Protein AF-A0A0F0GDE9-F1 (afdb_monomer)

Solvent-accessible surface area (backbone atoms only — not comparable to full-atom values): 3606 Å² total; per-residue (Å²): 94,78,40,49,20,72,39,60,46,79,44,74,52,92,97,49,78,73,44,78,44,57,47,71,40,59,35,38,44,75,46,78,74,56,90,24,31,30,34,22,26,44,87,92,38,90,60,82,41,78,45,49,16,78,36,44,71,44,83,43,68,133

Sequence (62 aa):
MVCEMVRGVLLNWPGEPPKRIPAGTTFIVEEWVGGGWYRGRLPDDPRPTQMHARDLGLPSGS

Organism: Lentzea aerocolonigenes (NCBI:txid68170)

Structure (mmCIF, N/CA/C/O backbone):
data_AF-A0A0F0GDE9-F1
#
_entry.id   AF-A0A0F0GDE9-F1
#
loop_
_atom_site.group_PDB
_atom_site.id
_atom_site.type_symbol
_atom_site.label_atom_id
_atom_site.label_alt_id
_atom_site.label_comp_id
_atom_site.label_asym_id
_atom_site.label_entity_id
_atom_site.label_seq_id
_atom_site.pdbx_PDB_ins_code
_atom_site.Cartn_x
_atom_site.Cartn_y
_atom_site.Cartn_z
_atom_site.occupancy
_atom_site.B_iso_or_equiv
_atom_site.auth_seq_id
_atom_site.auth_comp_id
_atom_site.auth_asym_id
_atom_site.auth_atom_id
_atom_site.pdbx_PDB_model_num
ATOM 1 N N . MET A 1 1 ? -3.998 3.912 -11.106 1.00 91.25 1 MET A N 1
ATOM 2 C CA . MET A 1 1 ? -4.336 2.466 -11.171 1.00 91.25 1 MET A CA 1
ATOM 3 C C . MET A 1 1 ? -4.896 2.047 -9.819 1.00 91.25 1 MET A C 1
ATOM 5 O O . MET A 1 1 ? -4.541 2.671 -8.831 1.00 91.25 1 MET A O 1
ATOM 9 N N . VAL A 1 2 ? -5.767 1.042 -9.747 1.00 93.00 2 VAL A N 1
ATOM 10 C CA . VAL A 1 2 ? -6.277 0.516 -8.469 1.00 93.00 2 VAL A CA 1
ATOM 11 C C . VAL A 1 2 ? -5.796 -0.923 -8.313 1.00 93.00 2 VAL A C 1
ATOM 13 O O . VAL A 1 2 ? -5.890 -1.693 -9.266 1.00 93.00 2 VAL A O 1
ATOM 16 N N . CYS A 1 3 ? -5.253 -1.262 -7.146 1.00 93.50 3 CYS A N 1
ATOM 17 C CA . CYS A 1 3 ? -4.699 -2.581 -6.845 1.00 93.50 3 CYS A CA 1
ATOM 18 C C . CYS A 1 3 ? -5.232 -3.097 -5.517 1.00 93.50 3 CYS A C 1
ATOM 20 O O . CYS A 1 3 ? -5.555 -2.316 -4.627 1.00 93.50 3 CYS A O 1
ATOM 22 N N . GLU A 1 4 ? -5.273 -4.412 -5.365 1.00 95.62 4 GLU A N 1
ATOM 23 C CA . GLU A 1 4 ? -5.547 -5.045 -4.083 1.00 95.62 4 GLU A CA 1
ATOM 24 C C . GLU A 1 4 ? -4.223 -5.403 -3.396 1.00 95.62 4 GLU A C 1
ATOM 26 O O . GLU A 1 4 ? -3.317 -5.955 -4.020 1.00 95.62 4 GLU A O 1
ATOM 31 N N . MET A 1 5 ? -4.088 -5.067 -2.113 1.00 94.19 5 MET A N 1
ATOM 32 C CA . MET A 1 5 ? -2.916 -5.424 -1.320 1.00 94.19 5 MET A CA 1
ATOM 33 C C . MET A 1 5 ? -2.836 -6.941 -1.152 1.00 94.1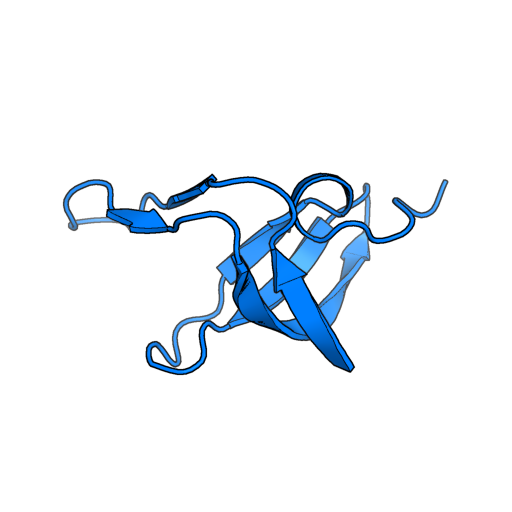9 5 MET A C 1
ATOM 35 O O . MET A 1 5 ? -3.693 -7.551 -0.517 1.00 94.19 5 MET A O 1
ATOM 39 N N . VAL A 1 6 ? -1.762 -7.557 -1.639 1.00 96.44 6 VAL A N 1
ATOM 40 C CA . VAL A 1 6 ? -1.531 -9.005 -1.500 1.00 96.44 6 VAL A CA 1
ATOM 41 C C . VAL A 1 6 ? -0.956 -9.375 -0.129 1.00 96.44 6 VAL A C 1
ATOM 43 O O . VAL A 1 6 ? -0.947 -10.544 0.256 1.00 96.44 6 VAL A O 1
ATOM 46 N N . ARG A 1 7 ? -0.471 -8.385 0.634 1.00 92.31 7 ARG A N 1
ATOM 47 C CA . ARG A 1 7 ? 0.050 -8.555 1.997 1.00 92.31 7 ARG A CA 1
ATOM 48 C C . ARG A 1 7 ? -0.482 -7.463 2.912 1.00 92.31 7 ARG A C 1
ATOM 50 O O . ARG A 1 7 ? -0.643 -6.321 2.503 1.00 92.31 7 ARG A O 1
ATOM 57 N N . GLY A 1 8 ? -0.717 -7.821 4.173 1.00 91.62 8 GLY A N 1
ATOM 58 C CA . GLY A 1 8 ? -1.045 -6.835 5.195 1.00 91.62 8 GLY A CA 1
ATOM 59 C C . GLY A 1 8 ? 0.187 -6.018 5.576 1.00 91.62 8 GLY A C 1
ATOM 60 O O . GLY A 1 8 ? 1.273 -6.576 5.737 1.00 91.62 8 GLY A O 1
ATOM 61 N N . VAL A 1 9 ? 0.002 -4.716 5.762 1.00 92.88 9 VAL A N 1
ATOM 62 C CA . VAL A 1 9 ? 1.070 -3.752 6.052 1.00 92.88 9 VAL A CA 1
ATOM 63 C C . VAL A 1 9 ? 0.786 -3.006 7.349 1.00 92.88 9 VAL A C 1
ATOM 65 O O . VAL A 1 9 ? -0.367 -2.785 7.720 1.00 92.88 9 VAL A O 1
ATOM 68 N N . LEU A 1 10 ? 1.844 -2.629 8.063 1.00 93.06 10 LEU A N 1
ATOM 69 C CA . LEU A 1 10 ? 1.743 -1.751 9.223 1.00 93.06 10 LEU A CA 1
ATOM 70 C C . LEU A 1 10 ? 2.102 -0.333 8.785 1.00 93.06 10 LEU A C 1
ATOM 72 O O . LEU A 1 10 ? 3.243 -0.074 8.408 1.00 93.06 10 LEU A O 1
ATOM 76 N N . LEU A 1 11 ? 1.123 0.563 8.823 1.00 90.94 11 LEU A N 1
ATOM 77 C CA . LEU A 1 11 ? 1.314 1.974 8.535 1.00 90.94 11 LEU A CA 1
ATOM 78 C C . LEU A 1 11 ? 1.596 2.742 9.814 1.00 90.94 11 LEU A C 1
ATOM 80 O O . LEU A 1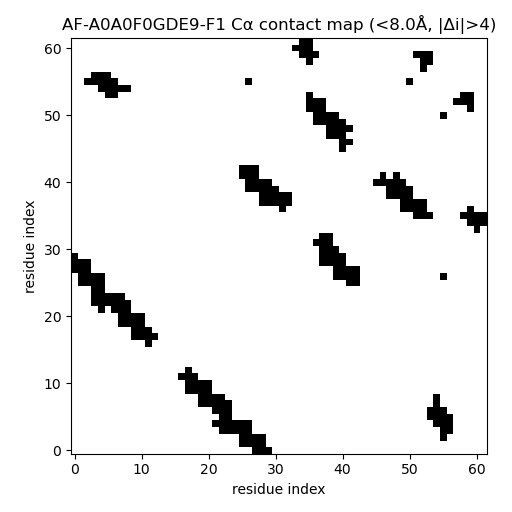 11 ? 0.863 2.629 10.793 1.00 90.94 11 LEU A O 1
ATOM 84 N N . ASN A 1 12 ? 2.652 3.547 9.768 1.00 90.38 12 ASN A N 1
ATOM 85 C CA . ASN A 1 12 ? 3.061 4.418 10.857 1.00 90.38 12 ASN A CA 1
ATOM 86 C C . ASN A 1 12 ? 3.035 5.857 10.350 1.00 90.38 12 ASN A C 1
ATOM 88 O O . ASN A 1 12 ? 3.895 6.246 9.559 1.00 90.38 12 ASN A O 1
ATOM 92 N N . TRP A 1 13 ? 2.056 6.637 10.805 1.00 88.50 13 TRP A N 1
ATOM 93 C CA . TRP A 1 13 ? 2.020 8.076 10.561 1.00 88.50 13 TRP A CA 1
ATOM 94 C C . TRP A 1 13 ? 2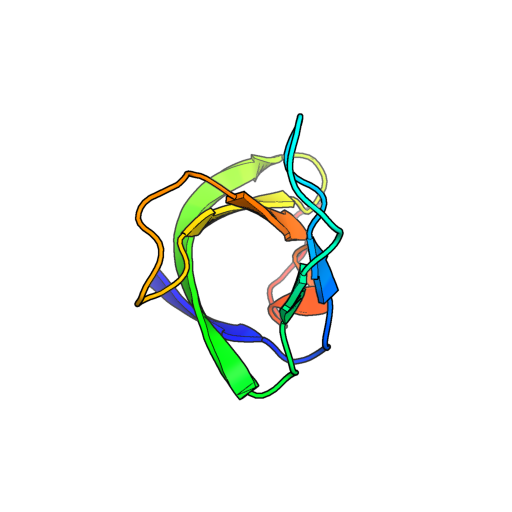.548 8.840 11.781 1.00 88.50 13 TRP A C 1
ATOM 96 O O . TRP A 1 13 ? 2.338 8.403 12.915 1.00 88.50 13 TRP A O 1
ATOM 106 N N . PRO A 1 14 ? 3.235 9.979 11.584 1.00 89.19 14 PRO A N 1
ATOM 107 C CA . PRO A 1 14 ? 3.723 10.790 12.693 1.00 89.19 14 PRO A CA 1
ATOM 108 C C . PRO A 1 14 ? 2.581 11.233 13.615 1.00 89.19 14 PRO A C 1
ATOM 110 O O . PRO A 1 14 ? 1.605 11.816 13.153 1.00 89.19 14 PRO A O 1
ATOM 113 N N . GLY A 1 15 ? 2.719 10.981 14.918 1.00 91.88 15 GLY A N 1
ATOM 114 C CA . GLY A 1 15 ? 1.732 11.389 15.925 1.00 91.88 15 GLY A CA 1
ATOM 115 C C . GLY A 1 15 ? 0.508 10.476 16.050 1.00 91.88 15 GLY A C 1
ATOM 116 O O . GLY A 1 15 ? -0.348 10.744 16.889 1.00 91.88 15 GLY A O 1
ATOM 117 N N . GLU A 1 16 ? 0.435 9.388 15.280 1.00 90.44 16 GLU A N 1
ATOM 118 C CA . GLU A 1 16 ? -0.658 8.417 15.343 1.00 90.44 16 GLU A CA 1
ATOM 119 C C . GLU A 1 16 ? -0.165 7.033 15.773 1.00 90.44 16 GLU A C 1
ATOM 121 O O . GLU A 1 16 ? 0.981 6.656 15.503 1.00 90.44 16 GLU A O 1
ATOM 126 N N . PRO A 1 17 ? -1.022 6.240 16.440 1.00 93.00 17 PRO A N 1
ATOM 127 C CA . PRO A 1 17 ? -0.707 4.848 16.695 1.00 93.00 17 PRO A CA 1
ATOM 128 C C . PRO A 1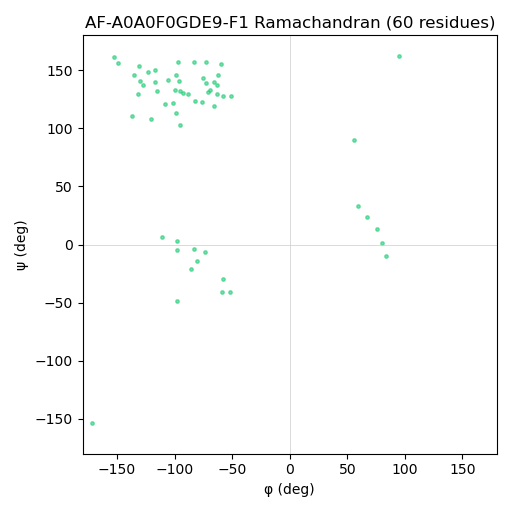 17 ? -0.565 4.077 15.368 1.00 93.00 17 PRO A C 1
ATOM 130 O O . PRO A 1 17 ? -1.301 4.351 14.415 1.00 93.00 17 PRO A O 1
ATOM 133 N N . PRO A 1 18 ? 0.333 3.075 15.307 1.00 91.75 18 PRO A N 1
ATOM 134 C CA . PRO A 1 18 ? 0.458 2.187 14.159 1.00 91.75 18 PRO A CA 1
ATOM 135 C C . PRO A 1 18 ? -0.889 1.590 13.742 1.00 91.75 18 PRO A C 1
ATOM 137 O O . PRO A 1 18 ? -1.592 0.985 14.555 1.00 91.75 18 PRO A O 1
ATOM 140 N N . LYS A 1 19 ? -1.235 1.708 12.459 1.00 92.00 19 LYS A N 1
ATOM 141 C CA . LYS A 1 19 ? -2.462 1.148 11.889 1.00 92.00 19 LYS A CA 1
ATOM 142 C C . LYS A 1 19 ? -2.122 -0.041 11.006 1.00 92.00 19 LYS A C 1
ATOM 144 O O . LYS A 1 19 ? -1.401 0.083 10.018 1.00 92.00 19 LYS A O 1
ATOM 149 N N . ARG A 1 20 ? -2.665 -1.213 11.335 1.00 93.12 20 ARG A N 1
ATOM 150 C CA . ARG A 1 20 ? -2.538 -2.394 10.477 1.00 93.12 20 ARG A CA 1
ATOM 151 C C . ARG A 1 20 ? -3.583 -2.343 9.369 1.00 93.12 20 ARG A C 1
ATOM 153 O O . ARG A 1 20 ? -4.776 -2.290 9.653 1.00 93.12 20 ARG A O 1
ATOM 160 N N . ILE A 1 21 ? -3.128 -2.408 8.125 1.00 92.62 21 ILE A N 1
ATOM 161 C CA . ILE A 1 21 ? -3.972 -2.541 6.941 1.00 92.62 21 ILE A CA 1
ATOM 162 C C . ILE A 1 21 ? -3.936 -4.009 6.501 1.00 92.62 21 ILE A C 1
ATOM 164 O O . ILE A 1 21 ? -2.844 -4.550 6.299 1.00 92.62 21 ILE A O 1
ATOM 168 N N . PRO A 1 22 ? -5.081 -4.702 6.420 1.00 94.19 22 PRO A N 1
ATOM 169 C CA . PRO A 1 22 ? -5.104 -6.111 6.047 1.00 94.19 22 PRO A CA 1
ATOM 170 C C . PRO A 1 22 ? -4.812 -6.313 4.552 1.00 94.19 22 PRO A C 1
ATOM 172 O O . PRO A 1 22 ? -5.036 -5.420 3.735 1.00 94.19 22 PRO A O 1
ATOM 175 N N . ALA A 1 23 ? -4.351 -7.515 4.189 1.00 95.31 23 ALA A N 1
ATOM 176 C CA . ALA A 1 23 ? -4.379 -7.955 2.792 1.00 95.31 23 ALA A CA 1
ATOM 177 C C . ALA A 1 23 ? -5.833 -7.959 2.281 1.00 95.31 23 ALA A C 1
ATOM 179 O O . ALA A 1 23 ? -6.765 -8.055 3.080 1.00 95.31 23 ALA A O 1
ATOM 180 N N . GLY A 1 24 ? -6.030 -7.828 0.974 1.00 95.31 24 GLY A N 1
ATOM 181 C CA . GLY A 1 24 ? -7.348 -7.610 0.378 1.00 95.31 24 GLY A CA 1
ATOM 182 C C . GLY A 1 24 ? -7.789 -6.143 0.382 1.00 95.31 24 GLY A C 1
ATOM 183 O O . GLY A 1 24 ? -8.781 -5.787 -0.248 1.00 95.31 24 GLY A O 1
ATOM 184 N N . THR A 1 25 ? -7.063 -5.256 1.074 1.00 95.31 25 THR A N 1
ATOM 185 C CA . THR A 1 25 ? -7.395 -3.828 1.067 1.00 95.31 25 THR A CA 1
ATOM 186 C C . THR A 1 25 ? -7.079 -3.228 -0.293 1.00 95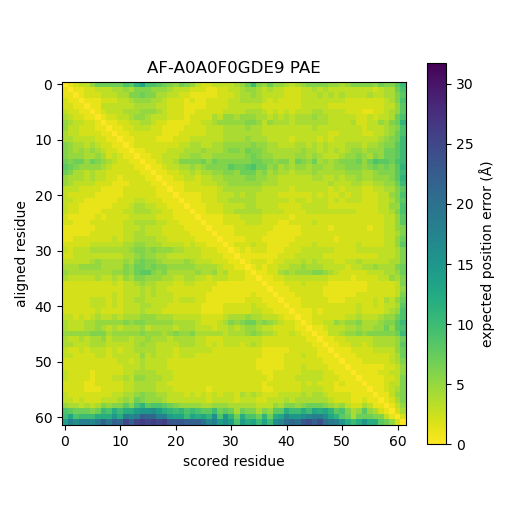.31 25 THR A C 1
ATOM 188 O O . THR A 1 25 ? -5.980 -3.393 -0.822 1.00 95.31 25 THR A O 1
ATOM 191 N N . THR A 1 26 ? -8.031 -2.488 -0.851 1.00 95.94 26 THR A N 1
ATOM 192 C CA . THR A 1 26 ? -7.801 -1.710 -2.066 1.00 95.94 26 THR A CA 1
ATOM 193 C C . THR A 1 26 ? -6.790 -0.589 -1.803 1.00 95.94 26 THR A C 1
ATOM 195 O O . THR A 1 26 ? -6.837 0.072 -0.772 1.00 95.94 26 THR A O 1
ATOM 198 N N . PHE A 1 27 ? -5.890 -0.346 -2.747 1.00 95.31 27 PHE A N 1
ATOM 199 C CA . PHE A 1 27 ? -4.931 0.749 -2.751 1.00 95.31 27 PHE A CA 1
ATOM 200 C C . PHE A 1 27 ? -4.965 1.449 -4.108 1.00 95.31 27 PHE A C 1
ATOM 202 O O . PHE A 1 27 ? -4.882 0.817 -5.165 1.00 95.31 27 PHE A O 1
ATOM 209 N N . ILE A 1 28 ? -5.100 2.771 -4.088 1.00 95.88 28 ILE A N 1
ATOM 210 C CA . ILE A 1 28 ? -5.177 3.591 -5.293 1.00 95.88 28 ILE A CA 1
ATOM 211 C C . ILE A 1 28 ? -3.770 4.095 -5.585 1.00 95.88 28 ILE A C 1
ATOM 213 O O . ILE A 1 28 ? -3.291 5.012 -4.925 1.00 95.88 28 ILE A O 1
ATOM 217 N N . VAL A 1 29 ? -3.108 3.482 -6.564 1.00 95.00 29 VAL A N 1
ATOM 218 C CA . VAL A 1 29 ? -1.776 3.876 -7.031 1.00 95.00 29 VAL A CA 1
ATOM 219 C C . VAL A 1 29 ? -1.890 5.122 -7.900 1.00 95.00 29 VAL A C 1
ATOM 221 O O . VAL A 1 29 ? -2.579 5.114 -8.930 1.00 95.00 29 VAL A O 1
ATOM 224 N N . GLU A 1 30 ?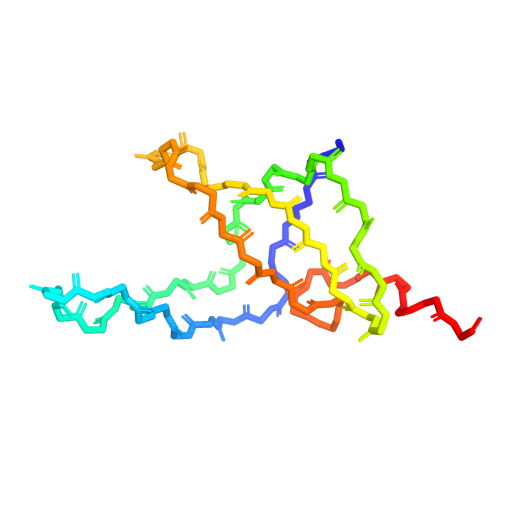 -1.174 6.164 -7.497 1.00 95.44 30 GLU A N 1
ATOM 225 C CA . GLU A 1 30 ? -1.111 7.455 -8.179 1.00 95.44 30 GLU A CA 1
ATOM 226 C C . GLU A 1 30 ? 0.144 7.545 -9.056 1.00 95.44 30 GLU A C 1
ATOM 228 O O . GLU A 1 30 ? 0.032 7.849 -10.241 1.00 95.44 30 GLU A O 1
ATOM 233 N N . GLU A 1 31 ? 1.319 7.207 -8.516 1.00 95.00 31 GLU A N 1
ATOM 234 C CA . GLU A 1 31 ? 2.595 7.282 -9.241 1.00 95.00 31 GLU A CA 1
ATOM 235 C C . GLU A 1 31 ? 3.610 6.222 -8.777 1.00 95.00 31 GLU A C 1
ATOM 237 O O . 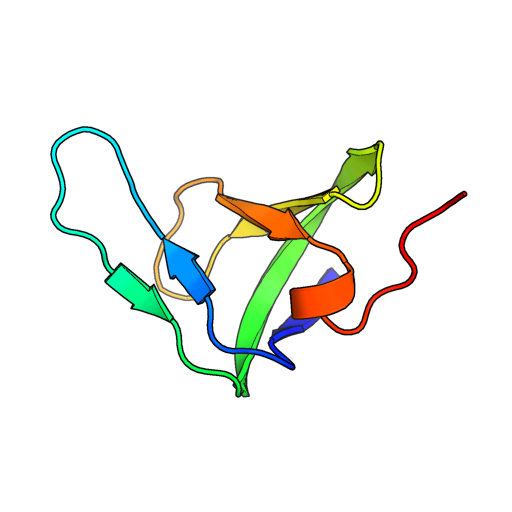GLU A 1 31 ? 3.551 5.713 -7.655 1.00 95.00 31 GLU A O 1
ATOM 242 N N . TRP A 1 32 ? 4.563 5.888 -9.650 1.00 93.25 32 TRP A N 1
ATOM 243 C CA . TRP A 1 32 ? 5.762 5.129 -9.286 1.00 93.25 32 TRP A CA 1
ATOM 244 C C . TRP A 1 32 ? 6.855 6.101 -8.844 1.00 93.25 32 TRP A C 1
ATOM 246 O O . TRP A 1 32 ? 7.140 7.056 -9.562 1.00 93.25 32 TRP A O 1
ATOM 256 N N . VAL A 1 33 ? 7.469 5.853 -7.685 1.00 93.94 33 VAL A N 1
ATOM 257 C CA . VAL A 1 33 ? 8.469 6.765 -7.093 1.00 93.94 33 VAL A CA 1
ATOM 258 C C . VAL A 1 33 ? 9.892 6.196 -7.089 1.00 93.94 33 VAL A C 1
ATOM 260 O O . VAL A 1 33 ? 10.800 6.820 -6.547 1.00 93.94 33 VAL A O 1
ATOM 263 N N . GLY A 1 34 ? 10.109 5.036 -7.715 1.00 93.00 34 GLY A N 1
ATOM 264 C CA . GLY A 1 34 ? 11.427 4.405 -7.821 1.00 93.00 34 GLY A CA 1
ATOM 265 C C . GLY A 1 34 ? 11.717 3.366 -6.737 1.00 93.00 34 GLY A C 1
ATOM 266 O O . GLY A 1 34 ? 11.048 3.297 -5.707 1.00 93.00 34 GLY A O 1
ATOM 267 N N . GLY A 1 35 ? 12.716 2.514 -6.989 1.00 92.19 35 GLY A N 1
ATOM 268 C CA . GLY A 1 35 ? 13.212 1.536 -6.010 1.00 92.19 35 GLY A CA 1
ATOM 269 C C . GLY A 1 35 ? 12.155 0.541 -5.518 1.00 92.19 35 GLY A C 1
ATOM 270 O O . GLY A 1 35 ? 12.174 0.160 -4.351 1.00 92.19 35 GLY A O 1
ATOM 271 N N . GLY A 1 36 ? 11.197 0.169 -6.373 1.00 93.81 36 GLY A N 1
ATOM 272 C CA . GLY A 1 36 ? 10.093 -0.715 -5.995 1.00 93.81 36 GLY A CA 1
ATOM 273 C C . GLY A 1 36 ? 8.996 -0.068 -5.157 1.00 93.81 36 GLY A C 1
ATOM 274 O O . GLY A 1 36 ? 8.159 -0.795 -4.630 1.00 93.81 36 GLY A O 1
ATOM 275 N N . TRP A 1 37 ? 8.952 1.259 -5.041 1.00 94.50 37 TRP A N 1
ATOM 276 C CA . TRP A 1 37 ? 7.911 1.964 -4.299 1.00 94.50 37 TRP A CA 1
ATOM 277 C C . TRP A 1 37 ? 6.903 2.649 -5.217 1.00 94.50 37 TRP A C 1
ATOM 279 O O . TRP A 1 37 ? 7.237 3.245 -6.243 1.00 94.50 37 TRP A O 1
ATOM 289 N N . TYR A 1 38 ? 5.647 2.594 -4.793 1.00 95.00 38 TYR A N 1
ATOM 290 C CA . TYR A 1 38 ? 4.532 3.311 -5.386 1.00 95.00 38 TYR A CA 1
ATOM 291 C C . TYR A 1 38 ? 3.961 4.279 -4.364 1.00 95.00 38 TYR A C 1
ATOM 293 O O . TYR A 1 38 ? 3.810 3.936 -3.190 1.00 95.00 38 TYR A O 1
ATOM 301 N N . ARG A 1 39 ? 3.601 5.477 -4.813 1.00 95.38 39 ARG A N 1
ATOM 302 C CA . ARG A 1 39 ? 2.810 6.417 -4.027 1.00 95.38 39 ARG A CA 1
ATOM 303 C C . ARG A 1 39 ? 1.346 6.282 -4.413 1.00 95.38 39 ARG A C 1
ATOM 305 O O . ARG A 1 39 ? 0.997 6.113 -5.582 1.00 95.38 39 ARG A O 1
ATOM 312 N N . GLY A 1 40 ? 0.490 6.364 -3.410 1.00 95.50 40 GLY A N 1
ATOM 313 C CA . GLY A 1 40 ? -0.945 6.297 -3.585 1.00 95.50 40 GLY A CA 1
ATOM 314 C C . GLY A 1 40 ? -1.680 6.615 -2.298 1.00 95.50 40 GLY A C 1
ATOM 315 O O . GLY A 1 40 ? -1.154 7.305 -1.427 1.00 95.50 40 GLY A O 1
ATOM 316 N N . ARG A 1 41 ? -2.891 6.083 -2.166 1.00 95.69 41 ARG A N 1
ATOM 317 C CA . ARG A 1 41 ? -3.755 6.302 -1.002 1.00 95.69 41 ARG A CA 1
ATOM 318 C C . ARG A 1 41 ? -4.707 5.136 -0.766 1.00 95.69 41 ARG A C 1
ATOM 320 O O . ARG A 1 41 ? -4.954 4.330 -1.668 1.00 95.69 41 ARG A O 1
ATOM 327 N N . LEU A 1 42 ? -5.247 5.056 0.447 1.00 94.44 42 LEU A N 1
ATOM 328 C CA . LEU A 1 42 ? -6.311 4.108 0.775 1.00 94.44 42 LEU A CA 1
ATOM 329 C C . LEU A 1 42 ? -7.677 4.688 0.344 1.00 94.44 42 LEU A C 1
ATOM 331 O O . LEU A 1 42 ? -7.808 5.904 0.229 1.00 94.44 42 LEU A O 1
ATOM 335 N N . PRO A 1 43 ? -8.706 3.854 0.112 1.00 90.94 43 PRO A N 1
ATOM 336 C CA . PRO A 1 43 ? -10.033 4.313 -0.301 1.00 90.94 43 PRO A CA 1
ATOM 337 C C . PRO A 1 43 ? -10.664 5.275 0.708 1.00 90.94 43 PRO A C 1
ATOM 339 O O . PRO A 1 43 ? -11.227 6.293 0.318 1.00 90.94 43 PRO A O 1
ATOM 342 N N . ASP A 1 44 ? -10.502 4.965 1.996 1.00 89.62 44 ASP A N 1
ATOM 343 C CA . ASP A 1 44 ? -11.106 5.707 3.106 1.00 89.62 44 ASP A CA 1
ATOM 344 C C . ASP A 1 44 ? -10.147 6.724 3.746 1.00 89.62 44 ASP A C 1
ATOM 346 O O . ASP A 1 44 ? -10.481 7.341 4.756 1.00 89.62 44 ASP A O 1
ATOM 350 N N . ASP A 1 45 ? -8.932 6.879 3.207 1.00 89.12 45 ASP A N 1
ATOM 351 C CA . ASP A 1 45 ? -7.921 7.780 3.761 1.00 89.12 45 ASP A CA 1
ATOM 352 C C . ASP A 1 45 ? -7.216 8.556 2.636 1.00 89.12 45 ASP A C 1
ATOM 354 O O . ASP A 1 45 ? -6.455 7.964 1.864 1.00 89.12 45 ASP A O 1
ATOM 358 N N . PRO A 1 46 ? -7.439 9.879 2.523 1.00 88.19 46 PRO A N 1
ATOM 359 C CA . PRO A 1 46 ? -6.885 10.682 1.438 1.00 88.19 46 PRO A CA 1
ATOM 360 C C . PRO A 1 46 ? -5.381 10.945 1.590 1.00 88.19 46 PRO A C 1
ATOM 362 O O . PRO A 1 46 ? -4.779 11.545 0.698 1.00 88.19 46 PRO A O 1
ATOM 365 N N . ARG A 1 47 ? -4.760 10.555 2.712 1.00 91.38 47 ARG A N 1
ATOM 366 C CA . ARG A 1 47 ? -3.349 10.847 2.966 1.00 91.38 47 ARG A CA 1
ATOM 367 C C . ARG A 1 47 ? -2.441 10.054 2.020 1.00 91.38 47 ARG A C 1
ATOM 369 O O . ARG A 1 47 ? -2.589 8.833 1.894 1.00 91.38 47 ARG A O 1
ATOM 376 N N . PRO A 1 48 ? -1.446 10.715 1.401 1.00 91.88 48 PRO A N 1
ATOM 377 C CA . PRO A 1 48 ? -0.495 10.036 0.542 1.00 91.88 48 PRO A CA 1
ATOM 378 C C . PRO A 1 48 ? 0.308 9.025 1.359 1.00 91.88 48 PRO A C 1
ATOM 380 O O . PRO A 1 48 ? 0.868 9.333 2.410 1.00 91.88 48 PRO A O 1
ATOM 383 N N . THR A 1 49 ? 0.361 7.808 0.845 1.00 93.25 49 THR A N 1
ATOM 384 C CA . THR A 1 49 ? 1.009 6.658 1.456 1.00 93.25 49 THR A CA 1
ATOM 385 C C . THR A 1 49 ? 1.914 6.011 0.420 1.00 93.25 49 THR A C 1
ATOM 387 O O . THR A 1 49 ? 1.565 5.924 -0.757 1.00 93.25 49 THR A O 1
ATOM 390 N N . GLN A 1 50 ? 3.090 5.562 0.848 1.00 93.56 50 GLN 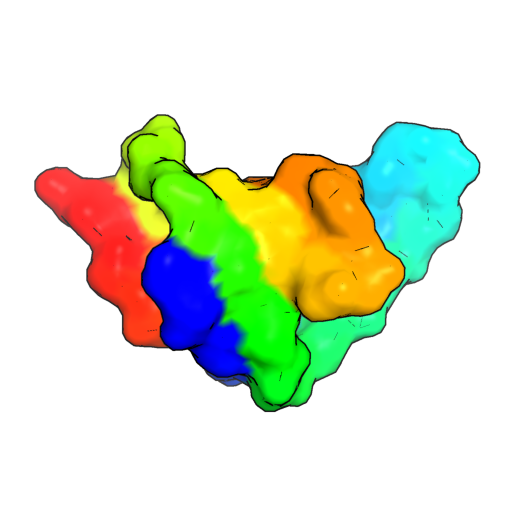A N 1
ATOM 391 C CA . GLN A 1 50 ? 3.989 4.794 -0.004 1.00 93.56 50 GLN A CA 1
ATOM 392 C C . GLN A 1 50 ? 3.852 3.312 0.308 1.00 93.56 50 GLN A C 1
ATOM 394 O O . GLN A 1 50 ? 3.865 2.919 1.472 1.00 93.56 50 GLN A O 1
ATOM 399 N N . MET A 1 51 ? 3.730 2.501 -0.734 1.00 93.50 51 MET A N 1
ATOM 40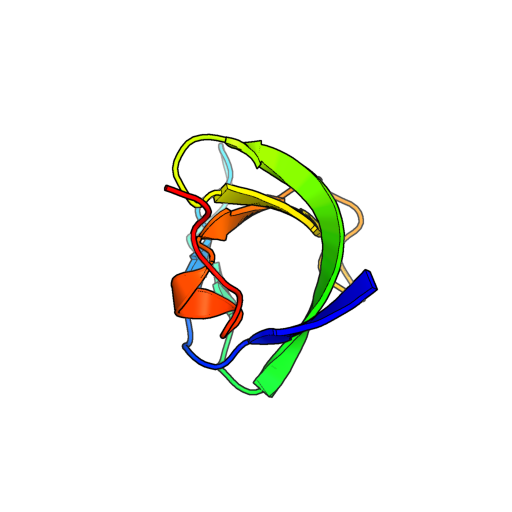0 C CA . MET A 1 51 ? 3.631 1.052 -0.642 1.00 93.50 51 MET A CA 1
ATOM 401 C C . MET A 1 51 ? 4.659 0.394 -1.540 1.00 93.50 51 MET A C 1
ATOM 403 O O . MET A 1 51 ? 4.875 0.815 -2.678 1.00 93.50 51 MET A O 1
ATOM 407 N N . HIS A 1 52 ? 5.296 -0.651 -1.023 1.00 94.19 52 HIS A N 1
ATOM 408 C CA . HIS A 1 52 ? 6.253 -1.406 -1.806 1.00 94.19 52 HIS A CA 1
ATOM 409 C C . HIS A 1 52 ? 5.507 -2.299 -2.802 1.00 94.19 52 HIS A C 1
ATOM 411 O O . HIS A 1 52 ? 4.471 -2.886 -2.489 1.00 94.19 52 HIS A O 1
ATOM 417 N N . ALA A 1 53 ? 6.064 -2.460 -3.998 1.00 93.75 53 ALA A N 1
ATOM 418 C CA . ALA A 1 53 ? 5.487 -3.227 -5.095 1.00 93.75 53 ALA A CA 1
ATOM 419 C C . ALA A 1 53 ? 5.089 -4.648 -4.660 1.00 93.75 53 ALA A C 1
ATOM 421 O O . ALA A 1 53 ? 3.994 -5.115 -4.958 1.00 93.75 53 ALA A O 1
ATOM 422 N N . ARG A 1 54 ? 5.933 -5.291 -3.841 1.00 93.50 54 ARG A N 1
ATOM 423 C CA . ARG A 1 54 ? 5.685 -6.622 -3.247 1.00 93.50 54 ARG A CA 1
ATOM 424 C C . ARG A 1 54 ? 4.410 -6.722 -2.398 1.00 93.50 54 ARG A C 1
ATOM 426 O O . ARG A 1 54 ? 3.862 -7.811 -2.279 1.00 93.50 54 ARG A O 1
ATOM 433 N N . ASP A 1 55 ? 3.985 -5.626 -1.772 1.00 94.25 55 ASP A N 1
ATOM 434 C CA . ASP A 1 55 ? 2.800 -5.591 -0.907 1.00 94.25 55 ASP A CA 1
ATOM 435 C C . ASP A 1 55 ? 1.531 -5.350 -1.739 1.00 94.25 55 ASP A C 1
ATOM 437 O O . ASP A 1 55 ? 0.436 -5.734 -1.333 1.00 94.25 55 ASP A O 1
ATOM 441 N N . LEU A 1 56 ? 1.697 -4.793 -2.943 1.00 92.75 56 LEU A N 1
ATOM 442 C CA . LEU A 1 56 ? 0.649 -4.549 -3.937 1.00 92.75 56 LEU A CA 1
ATOM 443 C C . LEU A 1 56 ? 0.563 -5.634 -5.024 1.00 92.75 56 LEU A C 1
ATOM 445 O O . LEU A 1 56 ? -0.295 -5.552 -5.895 1.00 92.75 56 LEU A O 1
ATOM 449 N N . GLY A 1 57 ? 1.475 -6.612 -5.027 1.00 91.06 57 GLY A N 1
ATOM 450 C CA . GLY A 1 57 ? 1.573 -7.604 -6.103 1.00 91.06 57 GLY A CA 1
ATOM 451 C C . GLY A 1 57 ? 2.010 -7.001 -7.443 1.00 91.06 57 GLY A C 1
ATOM 452 O O . GLY A 1 57 ? 1.718 -7.557 -8.498 1.00 91.06 57 GLY A O 1
ATOM 453 N N . LEU A 1 58 ? 2.687 -5.852 -7.405 1.00 90.12 58 LEU A N 1
ATOM 454 C CA . LEU A 1 58 ? 3.140 -5.106 -8.574 1.00 90.12 58 LEU A CA 1
ATOM 455 C C . LEU A 1 58 ? 4.608 -5.409 -8.912 1.00 90.12 58 LEU A C 1
ATOM 457 O O . LEU A 1 58 ? 5.378 -5.811 -8.033 1.00 90.12 58 LEU A O 1
ATOM 461 N N . PRO A 1 59 ? 5.027 -5.194 -10.173 1.00 85.69 59 PRO A N 1
ATOM 462 C CA . PRO A 1 59 ? 6.432 -5.286 -10.552 1.00 85.69 59 PRO A CA 1
ATOM 463 C C . PRO A 1 59 ? 7.258 -4.217 -9.824 1.00 85.69 59 PRO A C 1
ATOM 465 O O . PRO A 1 59 ? 6.853 -3.063 -9.729 1.00 85.69 59 PRO A O 1
ATOM 468 N N . SER A 1 60 ? 8.436 -4.582 -9.315 1.00 79.81 60 SER A N 1
ATOM 469 C CA . SER A 1 60 ? 9.280 -3.658 -8.545 1.00 79.81 60 SER A CA 1
ATOM 470 C C . SER A 1 60 ? 10.157 -2.731 -9.389 1.00 79.81 60 SER A C 1
ATOM 472 O O . SER A 1 60 ? 10.796 -1.871 -8.801 1.00 79.81 60 SER A O 1
ATOM 474 N N . GLY A 1 61 ? 10.158 -2.859 -10.722 1.00 65.69 61 GLY A N 1
ATOM 475 C CA . GLY A 1 61 ? 10.928 -2.003 -11.635 1.00 65.69 61 GLY A CA 1
ATOM 476 C C . GLY A 1 61 ? 12.424 -1.985 -11.306 1.00 65.69 61 GLY A C 1
ATOM 477 O O . GLY A 1 61 ? 12.862 -1.177 -10.490 1.00 65.69 61 GLY A O 1
ATOM 478 N N . SER A 1 62 ? 13.177 -2.905 -11.910 1.00 55.72 62 SER A N 1
ATOM 479 C CA . SER A 1 62 ? 14.645 -2.935 -11.848 1.00 55.72 62 SER A CA 1
ATOM 480 C C . SER A 1 62 ? 15.268 -1.790 -12.637 1.00 55.72 62 SER A C 1
ATOM 482 O O . SER A 1 62 ? 14.747 -1.513 -13.742 1.00 55.72 62 SER A O 1
#

Secondary structure (DSSP, 8-state):
-EEE-SS-EEE--TTS--EEEPTT-EEEEEEEEETTEEEEEETTEEEEEEEEHHHHT-----

pLDDT: mean 91.69, std 6.35, range [55.72, 96.44]

Mean predicted aligned error: 3.44 Å

Radius of gyration: 11.0 Å; Cα contacts (8 Å, |Δi|>4): 132; chains: 1; bounding box: 26×20×28 Å

Nearest PDB structures (foldseek):
  2lp5-assembly1_A  TM=7.669E-01  e=8.932E-02  Gallus gallus
  1yn8-assembly6_F  TM=7.854E-01  e=1.577E-01  Saccharomyces cerevisiae
  4rty-assembly1_A  TM=7.184E-01  e=1.330E-01  Gallus gallus
  6vld-assembly2_G  TM=7.041E-01  e=4.147E-01  Homo sapiens
  7nyo-assembly2_DDD  TM=6.553E-01  e=5.833E-01  Homo sapiens

Foldseek 3Di:
DKFFFQAWDWDDDPPDDIDIDGGRFIWAFDADDAQQKTWTDGPVGRDIDIDGCNRRVHDRHD